Protein AF-A0A6I5WBV1-F1 (afdb_monomer_lite)

Structure (mmCIF, N/CA/C/O backbone):
data_AF-A0A6I5WBV1-F1
#
_entry.id   AF-A0A6I5WBV1-F1
#
loop_
_atom_site.group_PDB
_atom_site.id
_atom_site.type_symbol
_atom_site.label_atom_id
_atom_site.label_alt_id
_atom_site.label_comp_id
_atom_site.label_asym_id
_atom_site.label_entity_id
_atom_site.label_seq_id
_atom_site.pdbx_PDB_ins_code
_atom_site.Cartn_x
_atom_site.Cartn_y
_atom_site.Cartn_z
_atom_site.occupancy
_atom_site.B_iso_or_equiv
_atom_site.auth_seq_id
_atom_site.auth_comp_id
_atom_site.auth_asym_id
_atom_site.auth_atom_id
_atom_site.pdbx_PDB_model_num
ATOM 1 N N . MET A 1 1 ? 29.759 -13.250 -9.868 1.00 38.38 1 MET A N 1
ATOM 2 C CA . MET A 1 1 ? 28.329 -13.185 -9.495 1.00 38.38 1 MET A CA 1
ATOM 3 C C . MET A 1 1 ? 27.703 -12.055 -10.289 1.00 38.38 1 MET A C 1
ATOM 5 O O . MET A 1 1 ? 28.243 -10.959 -10.232 1.00 38.38 1 MET A O 1
ATOM 9 N N . SER A 1 2 ? 26.642 -12.308 -11.055 1.00 73.38 2 SER A N 1
ATOM 10 C CA . SER A 1 2 ? 25.885 -11.258 -11.748 1.00 73.38 2 SER A CA 1
ATOM 11 C C . SER A 1 2 ? 24.621 -10.940 -10.956 1.00 73.38 2 SER A C 1
ATOM 13 O O . SER A 1 2 ? 23.844 -11.841 -10.644 1.00 73.38 2 SER A O 1
ATOM 15 N N . PHE A 1 3 ? 24.430 -9.670 -10.616 1.00 74.81 3 PHE A N 1
ATOM 16 C CA . PHE A 1 3 ? 23.172 -9.161 -10.082 1.00 74.81 3 PHE A CA 1
ATOM 17 C C . PHE A 1 3 ? 22.204 -8.939 -11.253 1.00 74.81 3 PHE A C 1
ATOM 19 O O . PHE A 1 3 ? 22.587 -8.310 -12.236 1.00 74.81 3 PHE A O 1
ATOM 26 N N . SER A 1 4 ? 20.987 -9.480 -11.169 1.00 82.06 4 SER A N 1
ATOM 27 C CA . SER A 1 4 ? 19.937 -9.332 -12.186 1.00 82.06 4 SER A CA 1
ATOM 28 C C . SER A 1 4 ? 18.610 -9.054 -11.495 1.00 82.06 4 SER A C 1
ATOM 30 O O . SER A 1 4 ? 18.280 -9.720 -10.514 1.00 82.06 4 SER A O 1
ATOM 32 N N . VAL A 1 5 ? 17.851 -8.092 -12.014 1.00 87.75 5 VAL A N 1
ATOM 33 C CA . VAL A 1 5 ? 16.519 -7.733 -11.514 1.00 87.75 5 VAL A CA 1
ATOM 34 C C . VAL A 1 5 ? 15.492 -8.086 -12.576 1.00 87.75 5 VAL A C 1
ATOM 36 O O . VAL A 1 5 ? 15.709 -7.832 -13.754 1.00 87.75 5 VAL A O 1
ATOM 39 N N . GLU A 1 6 ? 14.375 -8.679 -12.161 1.00 93.56 6 GLU A N 1
ATOM 40 C CA . GLU A 1 6 ? 13.227 -8.942 -13.027 1.00 93.56 6 GLU A CA 1
ATOM 41 C C . GLU A 1 6 ? 12.134 -7.902 -12.712 1.00 93.56 6 GLU A C 1
ATOM 43 O O . GLU A 1 6 ? 11.467 -8.027 -11.679 1.00 93.56 6 GLU A O 1
ATOM 48 N N . PRO A 1 7 ? 11.911 -6.876 -13.560 1.00 94.56 7 PRO A N 1
ATOM 49 C CA . PRO A 1 7 ? 10.930 -5.823 -13.279 1.00 94.56 7 PRO A CA 1
ATOM 50 C C . PRO A 1 7 ? 9.514 -6.362 -13.037 1.00 94.56 7 PRO A C 1
ATOM 52 O O . PRO A 1 7 ? 8.820 -5.898 -12.137 1.00 94.56 7 PRO A O 1
ATOM 55 N N . SER A 1 8 ? 9.109 -7.410 -13.760 1.00 94.00 8 SER A N 1
ATOM 56 C CA . SER A 1 8 ? 7.807 -8.061 -13.566 1.00 94.00 8 SER A CA 1
ATOM 57 C C . SER A 1 8 ? 7.651 -8.712 -12.190 1.00 94.00 8 SER A C 1
ATOM 59 O O . SER A 1 8 ? 6.535 -8.810 -11.682 1.00 94.00 8 SER A O 1
ATOM 61 N N . ALA A 1 9 ? 8.738 -9.149 -11.548 1.00 96.38 9 ALA A N 1
ATOM 62 C CA . ALA A 1 9 ? 8.673 -9.656 -10.180 1.00 96.38 9 ALA A CA 1
ATOM 63 C C . ALA A 1 9 ? 8.396 -8.533 -9.171 1.00 96.38 9 ALA A C 1
ATOM 65 O O . ALA A 1 9 ? 7.611 -8.734 -8.242 1.00 96.38 9 ALA A O 1
ATOM 66 N N . LEU A 1 10 ? 8.990 -7.353 -9.380 1.00 97.06 10 LEU A N 1
ATOM 67 C CA . LEU A 1 10 ? 8.747 -6.170 -8.550 1.00 97.06 10 LEU A CA 1
ATOM 68 C C . LEU A 1 10 ? 7.298 -5.687 -8.673 1.00 97.06 10 LEU A C 1
ATOM 70 O O . LEU A 1 10 ? 6.670 -5.401 -7.660 1.00 97.06 10 LEU A O 1
ATOM 74 N N . GLU A 1 11 ? 6.731 -5.689 -9.880 1.00 97.38 11 GLU A N 1
ATOM 75 C CA . GLU A 1 11 ? 5.321 -5.336 -10.105 1.00 97.38 11 GLU A CA 1
ATOM 76 C C . GLU A 1 11 ? 4.357 -6.317 -9.437 1.00 97.38 11 GLU A C 1
ATOM 78 O O . GLU A 1 11 ? 3.395 -5.907 -8.788 1.00 97.38 11 GLU A O 1
ATOM 83 N N . ARG A 1 12 ? 4.626 -7.628 -9.532 1.00 97.88 12 ARG A N 1
ATOM 84 C CA . ARG A 1 12 ? 3.828 -8.637 -8.815 1.00 97.88 12 ARG A CA 1
ATOM 85 C C . ARG A 1 12 ? 3.871 -8.407 -7.306 1.00 97.88 12 ARG A C 1
ATOM 87 O O . ARG A 1 12 ? 2.851 -8.555 -6.637 1.00 97.88 12 ARG A O 1
ATOM 94 N N . ALA A 1 13 ? 5.034 -8.050 -6.763 1.00 97.69 13 ALA A N 1
ATOM 95 C CA . ALA A 1 13 ? 5.160 -7.702 -5.353 1.00 97.69 13 ALA A CA 1
ATOM 96 C C . ALA A 1 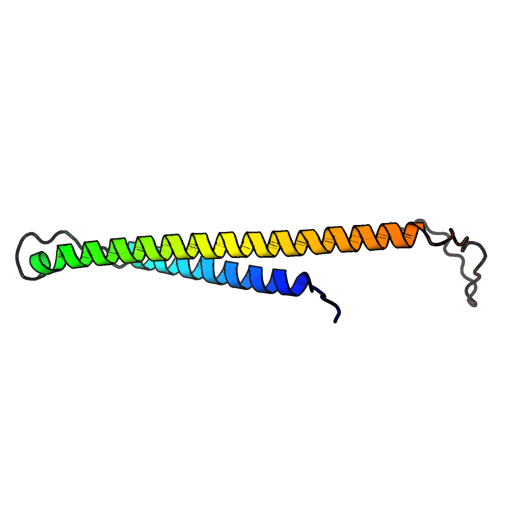13 ? 4.389 -6.411 -5.015 1.00 97.69 13 ALA A C 1
ATOM 98 O O . ALA A 1 13 ? 3.644 -6.401 -4.038 1.00 97.69 13 ALA A O 1
ATOM 99 N N . ALA A 1 14 ? 4.482 -5.370 -5.847 1.00 98.12 14 ALA A N 1
ATOM 100 C CA . ALA A 1 14 ? 3.718 -4.133 -5.691 1.00 98.12 14 ALA A CA 1
ATOM 101 C C . ALA A 1 14 ? 2.196 -4.385 -5.701 1.00 98.12 14 ALA A C 1
ATOM 103 O O . ALA A 1 14 ? 1.489 -3.866 -4.839 1.00 98.12 14 ALA A O 1
ATOM 104 N N . SER A 1 15 ? 1.692 -5.251 -6.590 1.00 98.12 15 SER A N 1
ATOM 105 C CA . SER A 1 15 ? 0.274 -5.655 -6.623 1.00 98.12 15 SER A CA 1
ATOM 106 C C . SER A 1 15 ? -0.177 -6.282 -5.304 1.00 98.12 15 SER A C 1
ATOM 108 O O . SER A 1 15 ? -1.205 -5.895 -4.756 1.00 98.12 15 SER A O 1
ATOM 110 N N . ARG A 1 16 ? 0.625 -7.188 -4.734 1.00 98.56 16 ARG A N 1
ATOM 111 C CA . ARG A 1 16 ? 0.316 -7.811 -3.435 1.00 98.56 16 ARG A CA 1
ATOM 112 C C . ARG A 1 16 ? 0.296 -6.798 -2.292 1.00 98.56 16 ARG A C 1
ATOM 114 O O . ARG A 1 16 ? -0.534 -6.903 -1.396 1.00 98.56 16 ARG A O 1
ATOM 121 N N . LEU A 1 17 ? 1.195 -5.812 -2.311 1.00 98.50 17 LEU A N 1
ATOM 122 C CA . LEU A 1 17 ? 1.177 -4.726 -1.325 1.00 98.50 17 LEU A CA 1
ATOM 123 C C . LEU A 1 17 ? -0.057 -3.835 -1.486 1.00 98.50 17 LEU A C 1
ATOM 125 O O . LEU A 1 17 ? -0.617 -3.381 -0.491 1.00 98.50 17 LEU A O 1
ATOM 129 N N . ASN A 1 18 ? -0.508 -3.619 -2.722 1.00 98.38 18 ASN A N 1
ATOM 130 C CA . ASN A 1 18 ? -1.746 -2.904 -2.994 1.00 98.38 18 ASN A CA 1
ATOM 131 C C . ASN A 1 18 ? -2.968 -3.657 -2.449 1.00 98.38 18 ASN A C 1
ATOM 133 O O . ASN A 1 18 ? -3.784 -3.060 -1.755 1.00 98.38 18 ASN A O 1
ATOM 137 N N . GLU A 1 19 ? -3.066 -4.962 -2.710 1.00 98.50 19 GLU A N 1
ATOM 138 C CA . GLU A 1 19 ? -4.115 -5.830 -2.156 1.00 98.50 19 GLU A CA 1
ATOM 139 C C . GLU A 1 19 ? -4.132 -5.767 -0.621 1.00 98.50 19 GLU A C 1
ATOM 141 O O . GLU A 1 19 ? -5.164 -5.470 -0.024 1.00 98.50 19 GLU A O 1
ATOM 146 N N . ALA A 1 20 ? -2.968 -5.909 0.020 1.00 98.50 20 ALA A N 1
ATOM 147 C CA . ALA A 1 20 ? -2.853 -5.799 1.473 1.00 98.50 20 ALA A CA 1
ATOM 148 C C . ALA A 1 20 ? -3.248 -4.407 2.009 1.00 98.50 20 ALA A C 1
ATOM 150 O O . ALA A 1 20 ? -3.797 -4.300 3.108 1.00 98.50 20 ALA A O 1
ATOM 151 N N . SER A 1 21 ? -2.978 -3.331 1.258 1.00 98.50 21 SER A N 1
ATOM 152 C CA . SER A 1 21 ? -3.408 -1.977 1.633 1.00 98.50 21 SER A CA 1
ATOM 153 C C . SER A 1 21 ? -4.933 -1.867 1.615 1.00 98.50 21 SER A C 1
ATOM 155 O O . SER A 1 21 ? -5.525 -1.369 2.574 1.00 98.50 21 SER A O 1
ATOM 157 N N . LEU A 1 22 ? -5.581 -2.401 0.576 1.00 98.31 22 LEU A N 1
ATOM 158 C CA . LEU A 1 22 ? -7.042 -2.433 0.474 1.00 98.31 22 LEU A CA 1
ATOM 159 C C . LEU A 1 22 ? -7.670 -3.232 1.623 1.00 98.31 22 LEU A C 1
ATOM 161 O O . LEU A 1 22 ? -8.641 -2.769 2.225 1.00 98.31 22 LEU A O 1
ATOM 165 N N . ASP A 1 23 ? -7.079 -4.368 1.995 1.00 98.38 23 ASP A N 1
ATOM 166 C CA . ASP A 1 23 ? -7.523 -5.157 3.148 1.00 98.38 23 ASP A CA 1
ATOM 167 C C . ASP A 1 23 ? -7.396 -4.370 4.463 1.00 98.38 23 ASP A C 1
ATOM 169 O O . ASP A 1 23 ? -8.317 -4.355 5.285 1.00 98.38 23 ASP A O 1
ATOM 173 N N . ALA A 1 24 ? -6.285 -3.653 4.664 1.00 98.12 24 ALA A N 1
ATOM 174 C CA . ALA A 1 24 ? -6.087 -2.810 5.842 1.00 98.12 24 ALA A CA 1
ATOM 175 C C . ALA A 1 24 ? -7.083 -1.633 5.893 1.00 98.12 24 ALA A C 1
ATOM 177 O O . ALA A 1 24 ? -7.604 -1.306 6.966 1.00 98.12 24 ALA A O 1
ATOM 178 N N . GLN A 1 25 ? -7.399 -1.025 4.744 1.00 98.12 25 GLN A N 1
ATOM 179 C CA . GLN A 1 25 ? -8.436 0.005 4.632 1.00 98.12 25 GLN A CA 1
ATOM 180 C C . GLN A 1 25 ? -9.823 -0.559 4.969 1.00 98.12 25 GLN A C 1
ATOM 182 O O . GLN A 1 25 ? -10.570 0.063 5.730 1.00 98.12 25 GLN A O 1
ATOM 187 N N . ALA A 1 26 ? -10.152 -1.753 4.471 1.00 98.19 26 ALA A N 1
ATOM 188 C CA . ALA A 1 26 ? -11.410 -2.431 4.768 1.00 98.19 26 ALA A CA 1
ATOM 189 C C . ALA A 1 26 ? -11.535 -2.767 6.263 1.00 98.19 26 ALA A C 1
ATOM 191 O O . ALA A 1 26 ? -12.575 -2.499 6.868 1.00 98.19 26 ALA A O 1
ATOM 192 N N . ALA A 1 27 ? -10.466 -3.266 6.890 1.00 97.38 27 ALA A N 1
ATOM 193 C CA . ALA A 1 27 ? -10.432 -3.530 8.328 1.00 97.38 27 ALA A CA 1
ATOM 194 C C . ALA A 1 27 ? -10.654 -2.252 9.154 1.00 97.38 27 ALA A C 1
ATOM 196 O O . ALA A 1 27 ? -11.436 -2.248 10.108 1.00 97.38 27 ALA A O 1
ATOM 197 N N . LYS A 1 28 ? -10.017 -1.141 8.761 1.00 96.06 28 LYS A N 1
ATOM 198 C CA . LYS A 1 28 ? -10.203 0.167 9.405 1.00 96.06 28 LYS A CA 1
ATOM 199 C C . LYS A 1 28 ? -11.654 0.634 9.305 1.00 96.06 28 LYS A C 1
ATOM 201 O O . LYS A 1 28 ? -12.240 1.031 10.310 1.00 96.06 28 LYS A O 1
ATOM 206 N N . ALA A 1 29 ? -12.241 0.553 8.111 1.00 95.88 29 ALA A N 1
ATOM 207 C CA . ALA A 1 29 ? -13.635 0.917 7.883 1.00 95.88 29 ALA A CA 1
ATOM 208 C C . ALA A 1 29 ? -14.599 0.031 8.687 1.00 95.88 29 ALA A C 1
ATOM 210 O O . ALA A 1 29 ? -15.568 0.535 9.253 1.00 95.88 29 ALA A O 1
ATOM 211 N N . TYR A 1 30 ? -14.314 -1.271 8.783 1.00 96.25 30 TYR A N 1
ATOM 212 C CA . TYR A 1 30 ? -15.106 -2.211 9.569 1.00 96.25 30 TYR A CA 1
ATOM 213 C C . TYR A 1 30 ? -15.127 -1.830 11.050 1.00 96.25 30 TYR A C 1
ATOM 215 O O . TYR A 1 30 ? -16.203 -1.726 11.632 1.00 96.25 30 TYR A O 1
ATOM 223 N N . ILE A 1 31 ? -13.959 -1.569 11.648 1.00 94.44 31 ILE A N 1
ATOM 224 C CA . ILE A 1 31 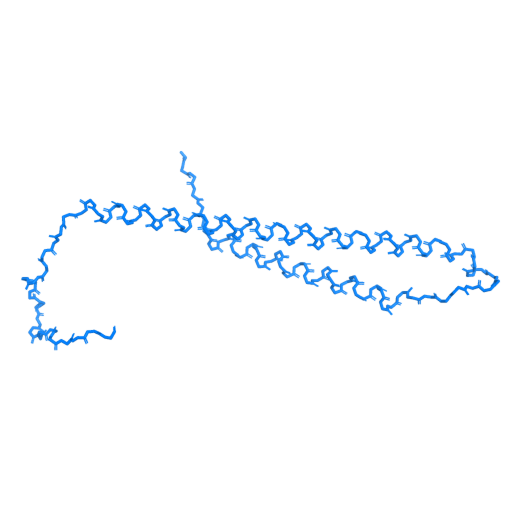? -13.864 -1.167 13.057 1.00 94.44 31 ILE A CA 1
ATOM 225 C C . ILE A 1 31 ? -14.667 0.115 13.281 1.00 94.44 31 ILE A C 1
ATOM 227 O O . ILE A 1 31 ? -15.603 0.113 14.071 1.00 94.44 31 ILE A O 1
ATOM 231 N N . LEU A 1 32 ? -14.399 1.170 12.505 1.00 90.75 32 LEU A N 1
ATOM 232 C CA . LEU A 1 32 ? -15.104 2.450 12.646 1.00 90.75 32 LEU A CA 1
ATOM 233 C C . LEU A 1 32 ? -16.630 2.316 12.526 1.00 90.75 32 LEU A C 1
ATOM 235 O O . LEU A 1 32 ? -17.360 3.034 13.200 1.00 90.75 32 LEU A O 1
ATOM 239 N N . LYS A 1 33 ? -17.114 1.396 11.686 1.00 94.19 33 LYS A N 1
ATOM 240 C CA . LYS A 1 33 ? -18.546 1.168 11.477 1.00 94.19 33 LYS A CA 1
ATOM 241 C C . LYS A 1 33 ? -19.198 0.308 12.562 1.00 94.19 33 LYS A C 1
ATOM 243 O O . LYS A 1 33 ? -20.374 0.503 12.852 1.00 94.19 33 LYS A O 1
ATOM 248 N N . HIS A 1 34 ? -18.484 -0.679 13.100 1.00 94.12 34 HIS A N 1
ATOM 249 C CA . HIS A 1 34 ? -19.084 -1.748 13.907 1.00 94.12 34 HIS A CA 1
ATOM 250 C C . HIS A 1 34 ? -18.726 -1.707 15.390 1.00 94.12 34 HIS A C 1
ATOM 252 O O . HIS A 1 34 ? -19.331 -2.443 16.166 1.00 94.12 34 HIS A O 1
ATOM 258 N N . THR A 1 35 ? -17.768 -0.878 15.801 1.00 90.94 35 THR A N 1
ATOM 259 C CA . THR A 1 35 ? -17.352 -0.782 17.207 1.00 90.94 35 THR A CA 1
ATOM 260 C C . THR A 1 35 ? -17.760 0.527 17.865 1.00 90.94 35 THR A C 1
ATOM 262 O O . THR A 1 35 ? -17.302 0.817 18.972 1.00 90.94 35 THR A O 1
ATOM 265 N N . ASP A 1 36 ? -18.598 1.325 17.202 1.00 85.62 36 ASP A N 1
ATOM 266 C CA . ASP A 1 36 ? -19.206 2.475 17.852 1.00 85.62 36 ASP A CA 1
ATOM 267 C C . ASP A 1 36 ? -20.093 1.992 19.002 1.00 85.62 36 ASP A C 1
ATOM 269 O O . ASP A 1 36 ? -20.879 1.049 18.877 1.00 85.62 36 ASP A O 1
ATOM 273 N N . MET A 1 37 ? -19.912 2.610 20.154 1.00 83.31 37 MET A N 1
ATOM 274 C CA . MET A 1 37 ? -20.664 2.312 21.360 1.00 83.31 37 MET A CA 1
ATOM 275 C C . MET A 1 37 ? -21.087 3.674 21.927 1.00 83.31 37 MET A C 1
ATOM 277 O O . MET A 1 37 ? -20.346 4.634 21.793 1.00 83.31 37 MET A O 1
ATOM 281 N N . PRO A 1 38 ? -22.280 3.838 22.504 1.00 83.88 38 PRO A N 1
ATOM 282 C CA . PRO A 1 38 ? -22.673 5.113 23.097 1.00 83.88 38 PRO A CA 1
ATOM 283 C C . PRO A 1 38 ? -21.997 5.334 24.458 1.00 83.88 38 PRO A C 1
ATOM 285 O O . PRO A 1 38 ? -21.755 4.376 25.193 1.00 83.88 38 PRO A O 1
ATOM 288 N N . VAL A 1 39 ? -21.758 6.602 24.824 1.00 83.62 39 VAL A N 1
ATOM 289 C CA . VAL A 1 39 ? -21.229 6.975 26.149 1.00 83.62 39 VAL A CA 1
ATOM 290 C C . VAL A 1 39 ? -22.200 6.489 27.238 1.00 83.62 39 VAL A C 1
ATOM 292 O O . VAL A 1 39 ? -23.345 6.951 27.273 1.00 83.62 39 VAL A O 1
ATOM 295 N N . PRO A 1 40 ? -21.786 5.587 28.145 1.00 81.62 40 PRO A N 1
ATOM 296 C CA . PRO A 1 40 ? -22.662 5.091 29.197 1.00 81.62 40 PRO A CA 1
ATOM 297 C C . PRO A 1 40 ? -22.832 6.145 30.292 1.00 81.62 40 PRO A C 1
ATOM 299 O O . PRO A 1 40 ? -21.854 6.721 30.761 1.00 81.62 40 PRO A O 1
ATOM 302 N N . GLY A 1 41 ? -24.069 6.365 30.741 1.00 76.75 41 GLY A N 1
ATOM 303 C CA . GLY A 1 41 ? -24.353 7.310 31.822 1.00 76.75 41 GLY A CA 1
ATOM 304 C C . GLY A 1 41 ?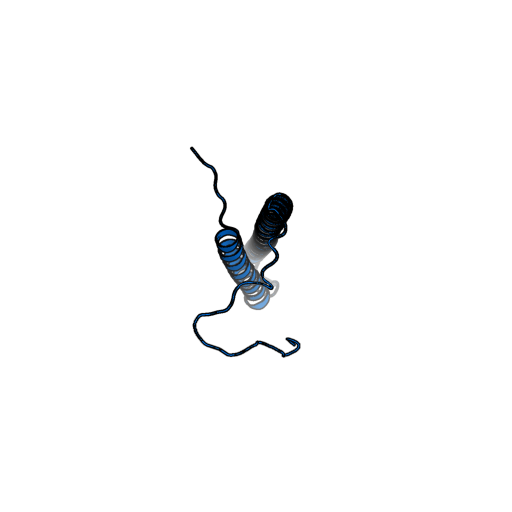 -23.880 6.831 33.200 1.00 76.75 41 GLY A C 1
ATOM 305 O O . GLY A 1 41 ? -23.412 7.654 33.979 1.00 76.75 41 GLY A O 1
ATOM 306 N N . GLN A 1 42 ? -24.021 5.531 33.510 1.00 77.31 42 GLN A N 1
ATOM 307 C CA . GLN A 1 42 ? -23.660 4.877 34.785 1.00 77.31 42 GLN A CA 1
ATOM 308 C C . GLN A 1 42 ? -23.509 3.347 34.585 1.00 77.31 42 GLN A C 1
ATOM 310 O O . GLN A 1 42 ? -24.006 2.803 33.597 1.00 77.31 42 GLN A O 1
ATOM 315 N N . GLY A 1 43 ? -22.875 2.638 35.530 1.00 83.62 43 GLY A N 1
ATOM 316 C CA . GLY A 1 43 ? -22.784 1.165 35.561 1.00 83.62 43 GLY A CA 1
ATOM 317 C C . GLY A 1 43 ? -21.492 0.586 34.967 1.00 83.62 43 GLY A C 1
ATOM 318 O O . GLY A 1 43 ? -20.619 1.330 34.533 1.00 83.62 43 GLY A O 1
ATOM 319 N N . LEU A 1 44 ? -21.366 -0.745 34.919 1.00 82.94 44 LEU A N 1
ATOM 320 C CA . LEU A 1 44 ? -20.121 -1.446 34.541 1.00 82.94 44 LEU A CA 1
ATOM 321 C C . LEU A 1 44 ? -19.551 -1.013 33.174 1.00 82.94 44 LEU A C 1
ATOM 323 O O . LEU A 1 44 ? -18.341 -0.946 32.989 1.00 82.94 44 LEU A O 1
ATOM 327 N N . LEU A 1 45 ? -20.416 -0.656 32.218 1.00 84.75 45 LEU A N 1
ATOM 328 C CA . LEU A 1 45 ? -19.983 -0.154 30.910 1.00 84.75 45 LEU A CA 1
ATOM 329 C C . LEU A 1 45 ? -19.245 1.189 31.008 1.00 84.75 45 LEU A C 1
ATOM 331 O O . LEU A 1 45 ? -18.343 1.433 30.213 1.00 84.75 45 LEU A O 1
ATOM 335 N N . SER A 1 46 ? -19.583 2.041 31.982 1.00 86.75 46 SER A N 1
ATOM 336 C CA . SER A 1 46 ? -18.901 3.328 32.189 1.00 86.75 46 SER A CA 1
ATOM 337 C C . SER A 1 46 ? -17.446 3.159 32.640 1.00 86.75 46 SER A C 1
ATOM 339 O O . SER A 1 46 ? -16.607 3.986 32.291 1.00 86.75 46 SER A O 1
ATOM 341 N N . GLU A 1 47 ? -17.119 2.059 33.328 1.00 87.75 47 GLU A N 1
ATOM 342 C CA . GLU A 1 47 ? -15.747 1.737 33.742 1.00 87.75 47 GLU A CA 1
ATOM 343 C C . GLU A 1 47 ? -14.890 1.258 32.562 1.00 87.75 47 GLU A C 1
ATOM 345 O O . GLU A 1 47 ? -13.709 1.585 32.466 1.00 87.75 47 GLU A O 1
ATOM 350 N N . VAL A 1 48 ? -15.491 0.506 31.634 1.00 88.62 48 VAL A N 1
ATOM 351 C CA . VAL A 1 48 ? -14.799 -0.072 30.468 1.00 88.62 48 VAL A CA 1
ATOM 352 C C . VAL A 1 48 ? -14.721 0.913 29.296 1.00 88.62 48 VAL A C 1
ATOM 354 O O . VAL A 1 48 ? -13.816 0.828 28.464 1.00 88.62 48 VAL A O 1
ATOM 357 N N . TRP A 1 49 ? -15.635 1.881 29.238 1.00 92.38 49 TRP A N 1
ATOM 358 C CA . TRP A 1 49 ? -15.754 2.853 28.152 1.00 92.38 49 TRP A CA 1
ATOM 359 C C . TRP A 1 49 ? -14.442 3.583 27.788 1.00 92.38 49 TRP A C 1
ATOM 361 O O . TRP A 1 49 ? -14.101 3.619 26.602 1.00 92.38 49 TRP A O 1
ATOM 371 N N . PRO A 1 50 ? -13.643 4.111 28.740 1.00 91.75 50 PRO A N 1
ATOM 372 C CA . PRO A 1 50 ? -12.372 4.755 28.406 1.00 91.75 50 PRO A CA 1
ATOM 373 C C . PRO A 1 50 ? -11.364 3.791 27.767 1.00 91.75 50 PRO A C 1
ATOM 375 O O . PRO A 1 50 ? -10.664 4.162 26.825 1.00 91.75 50 PRO A O 1
ATOM 378 N N . ALA A 1 51 ? -11.306 2.544 28.245 1.00 93.19 51 ALA A N 1
ATOM 379 C CA . ALA A 1 51 ? -10.420 1.522 27.693 1.00 93.19 51 ALA A CA 1
ATOM 380 C C . ALA A 1 51 ? -10.838 1.122 26.269 1.00 93.19 51 ALA A C 1
ATOM 382 O O . ALA A 1 51 ? -9.975 0.955 25.406 1.00 93.19 51 ALA A O 1
ATOM 383 N N . HIS A 1 52 ? -12.148 1.041 26.004 1.00 93.31 52 HIS A N 1
ATOM 384 C CA . HIS A 1 52 ? -12.692 0.840 24.657 1.00 93.31 52 HIS A CA 1
ATOM 385 C C . HIS A 1 52 ? -12.246 1.951 23.702 1.00 93.31 52 HIS A C 1
ATOM 387 O O . HIS A 1 52 ? -11.689 1.668 22.645 1.00 93.31 52 HIS A O 1
ATOM 393 N N . GLN A 1 53 ? -12.393 3.217 24.102 1.00 93.00 53 GLN A N 1
ATOM 394 C CA . GLN A 1 53 ? -11.971 4.361 23.285 1.00 93.00 53 GLN A CA 1
ATOM 395 C C . GLN A 1 53 ? -10.464 4.355 22.992 1.00 93.00 53 GLN A C 1
ATOM 397 O O . GLN A 1 53 ? -10.053 4.551 21.848 1.00 93.00 53 GLN A O 1
ATOM 402 N N . LEU A 1 54 ? -9.635 4.067 24.000 1.00 94.88 54 LEU A N 1
ATOM 403 C CA . LEU A 1 54 ? -8.184 3.944 23.823 1.00 94.88 54 LEU A CA 1
ATOM 404 C C . LEU A 1 54 ? -7.812 2.816 22.854 1.00 94.88 54 LEU A C 1
ATOM 406 O O . LEU A 1 54 ? -6.919 2.988 22.021 1.00 94.88 54 LEU A O 1
ATOM 410 N N . LEU A 1 55 ? -8.498 1.674 22.941 1.00 94.50 55 LEU A N 1
ATOM 411 C CA . LEU A 1 55 ? -8.293 0.557 22.025 1.00 94.50 55 LEU A CA 1
ATOM 412 C C . LEU A 1 55 ? -8.647 0.951 20.587 1.00 94.50 55 LEU A C 1
ATOM 414 O O . LEU A 1 55 ? -7.844 0.712 19.685 1.00 94.50 55 LEU A O 1
ATOM 418 N N . LEU A 1 56 ? -9.807 1.577 20.371 1.00 95.06 56 LEU A N 1
ATOM 419 C CA . LEU A 1 56 ? -10.234 2.001 19.036 1.00 95.06 56 LEU A CA 1
ATOM 420 C C . LEU A 1 56 ? -9.273 3.012 18.415 1.00 95.06 56 LEU A C 1
ATOM 422 O O . LEU A 1 56 ? -8.896 2.859 17.252 1.00 95.06 56 LEU A O 1
ATOM 426 N N . ASP A 1 57 ? -8.822 4.001 19.185 1.00 94.75 57 ASP A N 1
ATOM 427 C CA . ASP A 1 57 ? -7.843 4.981 18.715 1.00 94.75 57 ASP A CA 1
ATOM 428 C C . ASP A 1 57 ? -6.505 4.312 18.350 1.00 94.75 57 ASP A C 1
ATOM 430 O O . ASP A 1 57 ? -5.947 4.554 17.275 1.00 94.75 57 ASP A O 1
ATOM 434 N N . ALA A 1 58 ? -6.019 3.390 19.187 1.00 96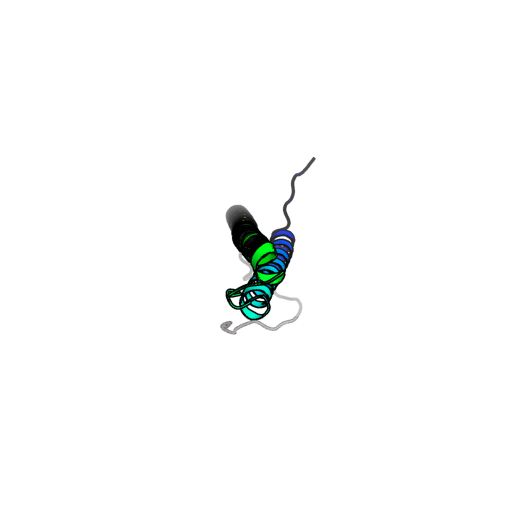.88 58 ALA A N 1
ATOM 435 C CA . ALA A 1 58 ? -4.796 2.641 18.914 1.00 96.88 58 ALA A CA 1
ATOM 436 C C . ALA A 1 58 ? -4.914 1.754 17.661 1.00 96.88 58 ALA A C 1
ATOM 438 O O . ALA A 1 58 ? -3.988 1.715 16.845 1.00 96.88 58 ALA A O 1
ATOM 439 N N . MET A 1 59 ? -6.040 1.058 17.483 1.00 96.81 59 MET A N 1
ATOM 440 C CA . MET A 1 59 ? -6.302 0.239 16.295 1.00 96.81 59 MET A CA 1
ATOM 441 C C . MET A 1 59 ? -6.380 1.101 15.033 1.00 96.81 59 MET A C 1
ATOM 443 O O . MET A 1 59 ? -5.732 0.786 14.034 1.00 96.81 59 MET A O 1
ATOM 447 N N . ASN A 1 60 ? -7.106 2.219 15.092 1.00 95.94 60 ASN A N 1
ATOM 448 C CA . ASN A 1 60 ? -7.257 3.145 13.975 1.00 95.94 60 ASN A CA 1
ATOM 449 C C . ASN A 1 60 ? -5.907 3.736 13.537 1.00 95.94 60 ASN A C 1
ATOM 451 O O . ASN A 1 60 ? -5.592 3.742 12.346 1.00 95.94 60 ASN A O 1
ATOM 455 N N . LYS A 1 61 ? -5.071 4.163 14.494 1.00 97.12 61 LYS A N 1
ATOM 456 C CA . LYS A 1 61 ? -3.711 4.660 14.229 1.00 97.12 61 LYS A CA 1
ATOM 457 C C . LYS A 1 61 ? -2.820 3.596 13.594 1.00 97.12 61 LYS A C 1
ATOM 459 O O . LYS A 1 61 ? -2.135 3.878 12.614 1.00 97.12 61 LYS A O 1
ATOM 464 N N . ARG A 1 62 ? -2.843 2.367 14.118 1.00 98.06 62 ARG A N 1
ATOM 465 C CA . ARG A 1 62 ? -2.036 1.257 13.585 1.00 98.06 62 ARG A CA 1
ATOM 466 C C . ARG A 1 62 ? -2.435 0.884 12.163 1.00 98.06 62 ARG A C 1
ATOM 468 O O . ARG A 1 62 ? -1.556 0.702 11.328 1.00 98.06 62 ARG A O 1
ATOM 475 N N . LEU A 1 63 ? -3.734 0.803 11.878 1.00 98.12 63 LEU A N 1
ATOM 476 C CA . LEU A 1 63 ? -4.222 0.497 10.533 1.00 98.12 63 LEU A CA 1
ATOM 477 C C . LEU A 1 63 ? -3.929 1.630 9.551 1.00 98.12 63 LEU A C 1
ATOM 479 O O . LEU A 1 63 ? -3.513 1.358 8.432 1.00 98.12 63 LEU A O 1
ATOM 483 N N . ALA A 1 64 ? -4.070 2.892 9.968 1.00 97.69 64 ALA A N 1
ATOM 484 C CA . ALA A 1 64 ? -3.683 4.030 9.136 1.00 97.69 64 ALA A CA 1
ATOM 485 C C . ALA A 1 64 ? -2.189 3.992 8.775 1.00 97.69 64 ALA A C 1
ATOM 487 O O . ALA A 1 64 ? -1.838 4.141 7.608 1.00 97.69 64 ALA A O 1
ATOM 488 N N . HIS A 1 65 ? -1.324 3.720 9.754 1.00 98.44 65 HIS A N 1
ATOM 489 C CA . HIS A 1 65 ? 0.110 3.579 9.516 1.00 98.44 65 HIS A CA 1
ATOM 490 C C . HIS A 1 65 ? 0.443 2.378 8.616 1.00 98.44 65 HIS A C 1
ATOM 492 O O . HIS A 1 65 ? 1.325 2.468 7.767 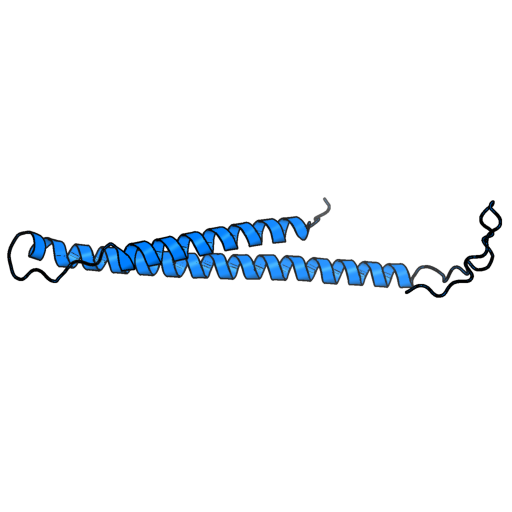1.00 98.44 65 HIS A O 1
ATOM 498 N N . LEU A 1 66 ? -0.267 1.255 8.770 1.00 98.50 66 LEU A N 1
ATOM 499 C CA . LEU A 1 66 ? -0.086 0.085 7.910 1.00 98.50 66 LEU A CA 1
ATOM 500 C C . LEU A 1 66 ? -0.439 0.397 6.449 1.00 98.50 66 LEU A C 1
ATOM 502 O O . LEU A 1 66 ? 0.338 0.054 5.565 1.00 98.50 66 LEU A O 1
ATOM 506 N N . VAL A 1 67 ? -1.565 1.075 6.206 1.00 98.50 67 VAL A N 1
ATOM 507 C CA . VAL A 1 67 ? -1.966 1.530 4.863 1.00 98.50 67 VAL A CA 1
ATOM 508 C C . VAL A 1 67 ? -0.870 2.397 4.245 1.00 98.50 67 VAL A C 1
ATOM 510 O O . VAL A 1 67 ? -0.396 2.096 3.153 1.00 98.50 67 VAL A O 1
ATOM 513 N N . GLU A 1 68 ? -0.398 3.409 4.975 1.00 98.50 68 GLU A N 1
ATOM 514 C CA . GLU A 1 68 ? 0.657 4.310 4.500 1.00 98.50 68 GLU A CA 1
ATOM 515 C C . GLU A 1 68 ? 1.956 3.560 4.161 1.00 98.50 68 GLU A C 1
ATOM 517 O O . GLU A 1 68 ? 2.574 3.804 3.123 1.00 98.50 68 GLU A O 1
ATOM 522 N N . LEU A 1 69 ? 2.374 2.625 5.019 1.00 98.69 69 LEU A N 1
ATOM 523 C CA . LEU A 1 69 ? 3.578 1.826 4.805 1.00 98.69 69 LEU A CA 1
ATOM 524 C C . LEU A 1 69 ? 3.464 0.944 3.554 1.00 98.69 69 LEU A C 1
ATOM 526 O O . LEU A 1 69 ? 4.419 0.857 2.776 1.00 98.69 69 LEU A O 1
ATOM 530 N N . LEU A 1 70 ? 2.317 0.290 3.362 1.00 98.69 70 LEU A N 1
ATOM 531 C CA . LEU A 1 70 ? 2.064 -0.585 2.218 1.00 98.69 70 LEU A CA 1
ATOM 532 C C . LEU A 1 70 ? 2.019 0.208 0.909 1.00 98.69 70 LEU A C 1
ATOM 534 O O . LEU A 1 70 ? 2.645 -0.204 -0.066 1.00 98.69 70 LEU A O 1
ATOM 538 N N . GLU A 1 71 ? 1.359 1.367 0.900 1.00 98.38 71 GLU A N 1
ATOM 539 C CA . GLU A 1 71 ? 1.296 2.256 -0.265 1.00 98.38 71 GLU A CA 1
ATOM 540 C C . GLU A 1 71 ? 2.676 2.797 -0.645 1.00 98.38 71 GLU A C 1
ATOM 542 O O . GLU A 1 71 ? 3.095 2.659 -1.792 1.00 98.38 71 GLU A O 1
ATOM 547 N N . LYS A 1 72 ? 3.445 3.309 0.324 1.00 98.56 72 LYS A N 1
A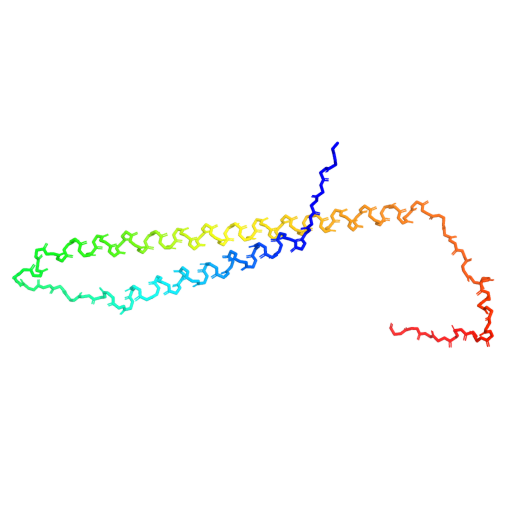TOM 548 C CA . LYS A 1 72 ? 4.817 3.780 0.073 1.00 98.56 72 LYS A CA 1
ATOM 549 C C . LYS A 1 72 ? 5.726 2.672 -0.451 1.00 98.56 72 LYS A C 1
ATOM 551 O O . LYS A 1 72 ? 6.549 2.905 -1.334 1.00 98.56 72 LYS A O 1
ATOM 556 N N . SER A 1 73 ? 5.580 1.462 0.084 1.00 98.38 73 SER A N 1
ATOM 557 C CA . SER A 1 73 ? 6.367 0.306 -0.349 1.00 98.38 73 SER A CA 1
ATOM 558 C C . SER A 1 73 ? 5.986 -0.137 -1.765 1.00 98.38 73 SER A C 1
ATOM 560 O O . SER A 1 73 ? 6.870 -0.414 -2.573 1.00 98.38 73 SER A O 1
ATOM 562 N N . ARG A 1 74 ? 4.686 -0.149 -2.094 1.00 98.19 74 ARG A N 1
ATOM 563 C CA . ARG A 1 74 ? 4.184 -0.380 -3.458 1.00 98.19 74 ARG A CA 1
ATOM 564 C C . ARG A 1 74 ? 4.795 0.624 -4.432 1.00 98.19 74 ARG A C 1
ATOM 566 O O . ARG A 1 74 ? 5.355 0.211 -5.444 1.00 98.19 74 ARG A O 1
ATOM 573 N N . ASP A 1 75 ? 4.720 1.912 -4.113 1.00 98.12 75 ASP A N 1
ATOM 574 C CA . ASP A 1 75 ? 5.188 2.984 -4.995 1.00 98.12 75 ASP A CA 1
ATOM 575 C C . ASP A 1 75 ? 6.704 2.902 -5.224 1.00 98.12 75 ASP A C 1
ATOM 577 O O . ASP A 1 75 ? 7.176 3.058 -6.350 1.00 98.12 75 ASP A O 1
ATOM 581 N N . ALA A 1 76 ? 7.473 2.568 -4.183 1.00 98.19 76 ALA A N 1
ATOM 582 C CA . ALA A 1 76 ? 8.912 2.348 -4.298 1.00 98.19 76 ALA A CA 1
ATOM 583 C C . ALA A 1 76 ? 9.260 1.151 -5.202 1.00 98.19 76 ALA A C 1
ATOM 585 O O . ALA A 1 76 ? 10.178 1.242 -6.023 1.00 98.19 76 ALA A O 1
ATOM 586 N N . LEU A 1 77 ? 8.531 0.034 -5.086 1.00 98.00 77 LEU A N 1
ATOM 587 C CA . LEU A 1 77 ? 8.728 -1.130 -5.957 1.00 98.00 77 LEU A CA 1
ATOM 588 C C . LEU A 1 77 ? 8.365 -0.819 -7.410 1.00 98.00 77 LEU A C 1
ATOM 590 O O . LEU A 1 77 ? 9.119 -1.193 -8.308 1.00 98.00 77 LEU A O 1
ATOM 594 N N . GLN A 1 78 ? 7.262 -0.100 -7.635 1.00 97.75 78 GLN A N 1
ATOM 595 C CA . GLN A 1 78 ? 6.839 0.322 -8.969 1.00 97.75 78 GLN A CA 1
ATOM 596 C C . GLN A 1 78 ? 7.890 1.237 -9.611 1.00 97.75 78 GLN A C 1
ATOM 598 O O . GLN A 1 78 ? 8.371 0.949 -10.704 1.00 97.75 78 GLN A O 1
ATOM 603 N N . GLY A 1 79 ? 8.346 2.264 -8.885 1.00 97.12 79 GLY A N 1
ATOM 604 C CA . GLY A 1 79 ? 9.395 3.165 -9.364 1.00 97.12 79 GLY A CA 1
ATOM 605 C C . GLY A 1 79 ? 10.720 2.447 -9.643 1.00 97.12 79 GLY A C 1
ATOM 606 O O . GLY A 1 79 ? 11.422 2.780 -10.596 1.00 97.12 79 GLY A O 1
ATOM 607 N N . THR A 1 80 ? 11.046 1.414 -8.863 1.00 96.44 80 THR A N 1
ATOM 608 C CA . THR A 1 80 ? 12.228 0.577 -9.115 1.00 96.44 80 THR A CA 1
ATOM 609 C C . THR A 1 80 ? 12.063 -0.260 -10.388 1.00 96.44 80 THR A C 1
ATOM 611 O O . THR A 1 80 ? 12.997 -0.352 -11.184 1.00 96.44 80 THR A O 1
ATOM 614 N N . ALA A 1 81 ? 10.887 -0.851 -10.615 1.00 96.25 81 ALA A N 1
ATOM 615 C CA . ALA A 1 81 ? 10.596 -1.603 -11.836 1.00 96.25 81 ALA A CA 1
ATOM 616 C C . ALA A 1 81 ? 10.705 -0.714 -13.085 1.00 96.25 81 ALA A C 1
ATOM 618 O O . ALA A 1 81 ? 11.348 -1.099 -14.067 1.00 96.25 81 ALA A O 1
ATOM 619 N N . ASP A 1 82 ? 10.143 0.493 -13.016 1.00 95.94 82 ASP A N 1
ATOM 620 C CA . ASP A 1 82 ? 10.186 1.478 -14.097 1.00 95.94 82 ASP A CA 1
ATOM 621 C C . ASP A 1 82 ? 11.621 1.932 -14.388 1.00 95.94 82 ASP A C 1
ATOM 623 O O . ASP A 1 82 ? 12.028 2.005 -15.551 1.00 95.94 82 ASP A O 1
ATOM 627 N N . TYR A 1 83 ? 12.428 2.150 -13.344 1.00 95.25 83 TYR A N 1
ATOM 628 C CA . TYR A 1 83 ? 13.842 2.494 -13.483 1.00 95.25 83 TYR A CA 1
ATOM 629 C C . TYR A 1 83 ? 14.635 1.425 -14.250 1.00 95.25 83 TYR A C 1
ATOM 631 O O . TYR A 1 83 ? 15.405 1.758 -15.159 1.00 95.25 83 TYR A O 1
ATOM 639 N N . TYR A 1 84 ? 14.439 0.143 -13.922 1.00 93.25 84 TYR A N 1
ATOM 640 C CA . TYR A 1 84 ? 15.129 -0.944 -14.619 1.00 93.25 84 TYR A CA 1
ATOM 641 C C . TYR A 1 84 ? 14.659 -1.089 -16.065 1.00 93.25 84 TYR A C 1
ATOM 643 O O . TYR A 1 84 ? 15.500 -1.219 -16.947 1.00 93.25 84 TYR A O 1
ATOM 651 N N . ARG A 1 85 ? 13.354 -0.971 -16.343 1.00 92.12 85 ARG A N 1
ATOM 652 C CA . ARG A 1 85 ? 12.842 -0.979 -17.726 1.00 92.12 85 ARG A CA 1
ATOM 653 C C . ARG A 1 85 ? 13.433 0.137 -18.570 1.00 92.12 85 ARG A C 1
ATOM 655 O O . ARG A 1 85 ? 13.859 -0.105 -19.695 1.00 92.12 85 ARG A O 1
ATOM 662 N N . TYR A 1 86 ? 13.452 1.350 -18.025 1.00 92.88 86 TYR A N 1
ATOM 663 C CA . TYR A 1 86 ? 14.018 2.503 -18.709 1.00 92.88 86 TYR A CA 1
ATOM 664 C C . TYR A 1 86 ? 15.509 2.299 -18.996 1.00 92.88 86 TYR A C 1
ATOM 666 O O . TYR A 1 86 ? 15.970 2.535 -20.113 1.00 92.88 86 TYR A O 1
ATOM 674 N N . THR A 1 87 ? 16.255 1.810 -18.005 1.00 91.44 87 THR A N 1
ATOM 675 C CA . THR A 1 87 ? 17.689 1.538 -18.145 1.00 91.44 87 THR A CA 1
ATOM 676 C C . THR A 1 87 ? 17.962 0.435 -19.168 1.00 91.44 87 THR A C 1
ATOM 678 O O . THR A 1 87 ? 18.816 0.616 -20.036 1.00 91.44 87 THR A O 1
ATOM 681 N N . ASP A 1 88 ? 17.220 -0.671 -19.124 1.00 88.38 88 ASP A N 1
ATOM 682 C CA . ASP A 1 88 ? 17.362 -1.783 -20.067 1.00 88.38 88 ASP A CA 1
ATOM 683 C C . ASP A 1 88 ? 17.021 -1.355 -21.497 1.00 88.38 88 ASP A C 1
ATOM 685 O O . ASP A 1 88 ? 17.789 -1.636 -22.416 1.00 88.38 88 ASP A O 1
ATOM 689 N N . ALA A 1 89 ? 15.934 -0.602 -21.689 1.00 84.19 89 ALA A N 1
ATOM 690 C CA . ALA A 1 89 ? 15.572 -0.043 -22.989 1.00 84.19 89 ALA A CA 1
ATOM 691 C C . ALA A 1 89 ? 16.648 0.922 -23.517 1.00 84.19 89 ALA A C 1
ATOM 693 O O . ALA A 1 89 ? 17.010 0.866 -24.691 1.00 84.19 89 ALA A O 1
ATOM 694 N N . GLY A 1 90 ? 17.205 1.777 -22.653 1.00 85.81 90 GLY A N 1
ATOM 695 C CA . GLY A 1 90 ? 18.293 2.686 -23.015 1.00 85.81 90 GLY A CA 1
ATOM 696 C C . GLY A 1 90 ? 19.582 1.950 -23.391 1.00 85.81 90 GLY A C 1
ATOM 697 O O . GLY A 1 90 ? 20.252 2.322 -24.356 1.00 85.81 90 GLY A O 1
ATOM 698 N N . ASN A 1 91 ? 19.920 0.882 -22.669 1.00 87.69 91 ASN A N 1
ATOM 699 C CA . ASN A 1 91 ? 21.069 0.037 -22.984 1.00 87.69 91 ASN A CA 1
ATOM 700 C C . ASN A 1 91 ? 20.867 -0.721 -24.300 1.00 87.69 91 ASN A C 1
ATOM 702 O O . ASN A 1 91 ? 21.786 -0.746 -25.118 1.00 87.69 91 ASN A O 1
ATOM 706 N N . ALA A 1 92 ? 19.674 -1.276 -24.532 1.00 83.75 92 ALA A N 1
ATOM 707 C CA . ALA A 1 92 ? 19.317 -1.934 -25.785 1.00 83.75 92 ALA A CA 1
ATOM 708 C C . ALA A 1 92 ? 19.404 -0.961 -26.971 1.00 83.75 92 ALA A C 1
ATOM 710 O O . ALA A 1 92 ? 20.093 -1.254 -27.939 1.00 83.75 92 ALA A O 1
ATOM 711 N N . ALA A 1 93 ? 18.839 0.245 -26.856 1.00 83.25 93 ALA A N 1
ATOM 712 C CA . ALA A 1 93 ? 18.920 1.263 -27.905 1.00 83.25 93 ALA A CA 1
ATOM 713 C C . ALA A 1 93 ? 20.368 1.693 -28.207 1.00 83.25 93 ALA A C 1
ATOM 715 O O . ALA A 1 93 ? 20.740 1.897 -29.363 1.00 83.25 93 ALA A O 1
ATOM 716 N N . ARG A 1 94 ? 21.213 1.816 -27.173 1.00 88.38 94 ARG A N 1
ATOM 717 C CA . ARG A 1 94 ? 22.645 2.102 -27.352 1.00 88.38 94 ARG A CA 1
ATOM 718 C C . ARG A 1 94 ? 23.379 0.960 -28.043 1.00 88.38 94 ARG A C 1
ATOM 720 O O . ARG A 1 94 ? 24.279 1.242 -28.824 1.00 88.38 94 ARG A O 1
ATOM 727 N N . LEU A 1 95 ? 23.028 -0.288 -27.740 1.00 89.06 95 LEU A N 1
ATOM 728 C CA . LEU A 1 95 ? 23.584 -1.471 -28.392 1.00 89.06 95 LEU A CA 1
ATOM 729 C C . LEU A 1 95 ? 23.132 -1.544 -29.859 1.00 89.06 95 LEU A C 1
ATOM 731 O O . LEU A 1 95 ? 23.966 -1.718 -30.737 1.00 89.06 95 LEU A O 1
ATOM 735 N N . ASP A 1 96 ? 21.850 -1.314 -30.137 1.00 86.31 96 ASP A N 1
ATOM 736 C CA . ASP A 1 96 ? 21.300 -1.260 -31.496 1.00 86.31 96 ASP A CA 1
ATOM 737 C C . ASP A 1 96 ? 22.003 -0.198 -32.351 1.00 86.31 96 ASP A C 1
ATOM 739 O O . ASP A 1 96 ? 22.309 -0.440 -33.517 1.00 86.31 96 ASP A O 1
ATOM 743 N N . ALA A 1 97 ? 22.350 0.947 -31.755 1.00 88.31 97 ALA A N 1
ATOM 744 C CA . ALA A 1 97 ? 23.092 2.011 -32.424 1.00 88.31 97 ALA A CA 1
ATOM 745 C C . ALA A 1 97 ? 24.550 1.649 -32.775 1.00 88.31 97 ALA A C 1
ATOM 747 O O . ALA A 1 97 ? 25.155 2.343 -33.593 1.00 88.31 97 ALA A O 1
ATOM 748 N N . THR A 1 98 ? 25.140 0.606 -32.173 1.00 89.81 98 THR A N 1
ATOM 749 C CA . THR A 1 98 ? 26.488 0.142 -32.554 1.00 89.81 98 THR A CA 1
ATOM 750 C C . THR A 1 98 ? 26.468 -0.882 -33.680 1.00 89.81 98 THR A C 1
ATOM 752 O O . THR A 1 98 ? 27.508 -1.105 -34.307 1.00 89.81 98 THR A O 1
ATOM 755 N N . TYR A 1 99 ? 25.316 -1.493 -33.973 1.00 82.81 99 TYR A N 1
ATOM 756 C CA . TYR A 1 99 ? 25.208 -2.404 -35.102 1.00 82.81 99 TYR A CA 1
ATOM 757 C C . TYR A 1 99 ? 25.203 -1.624 -36.423 1.00 82.81 99 TYR A C 1
ATOM 759 O O . TYR A 1 99 ? 24.526 -0.602 -36.545 1.00 82.81 99 TYR A O 1
ATOM 767 N N . PRO A 1 100 ? 25.946 -2.092 -37.441 1.00 81.69 100 PRO A N 1
ATOM 768 C CA . PRO A 1 100 ? 25.917 -1.470 -38.755 1.00 81.69 100 PRO A CA 1
ATOM 769 C C . PRO A 1 100 ? 24.505 -1.549 -39.341 1.00 81.69 100 PRO A C 1
ATOM 771 O O . PRO A 1 100 ? 23.821 -2.566 -39.207 1.00 81.69 100 PRO A O 1
ATOM 774 N N . THR A 1 101 ? 24.082 -0.494 -40.037 1.00 73.19 101 THR A N 1
ATOM 775 C CA . THR A 1 101 ? 22.817 -0.485 -40.772 1.00 73.19 101 THR A CA 1
ATOM 776 C C . THR A 1 101 ? 22.885 -1.542 -41.872 1.00 73.19 101 THR A C 1
ATOM 778 O O . THR A 1 101 ? 23.551 -1.356 -42.889 1.00 73.19 101 THR A O 1
ATOM 781 N N . VAL A 1 102 ? 22.241 -2.688 -41.659 1.00 70.00 102 VAL A N 1
ATOM 782 C CA . VAL A 1 102 ? 22.167 -3.742 -42.674 1.00 70.00 102 VAL A CA 1
ATOM 783 C C . VAL A 1 102 ? 21.071 -3.367 -43.664 1.00 70.00 102 VAL A C 1
ATOM 785 O O . VAL A 1 102 ? 19.893 -3.358 -43.306 1.00 70.00 102 VAL A O 1
ATOM 788 N N . ASP A 1 103 ? 21.452 -3.084 -44.909 1.00 63.59 103 ASP A N 1
ATOM 789 C CA . ASP A 1 103 ? 20.497 -2.975 -46.007 1.00 63.59 103 ASP A CA 1
ATOM 790 C C . ASP A 1 103 ? 19.920 -4.365 -46.314 1.00 63.59 103 ASP A C 1
ATOM 792 O O . ASP A 1 103 ? 20.611 -5.265 -46.793 1.00 63.59 103 ASP A O 1
ATOM 796 N N . ARG A 1 104 ? 18.642 -4.560 -45.977 1.00 63.75 104 ARG A N 1
ATOM 797 C CA . ARG A 1 104 ? 17.911 -5.814 -46.211 1.00 63.75 104 ARG A CA 1
ATOM 798 C C . ARG A 1 104 ? 17.161 -5.824 -47.543 1.00 63.75 104 ARG A C 1
ATOM 800 O O . ARG A 1 104 ? 16.456 -6.792 -47.812 1.00 63.75 104 ARG A O 1
ATOM 807 N N . SER A 1 105 ? 17.319 -4.797 -48.381 1.00 65.69 105 SER A N 1
ATOM 808 C CA . SER A 1 105 ? 16.663 -4.713 -49.693 1.00 65.69 105 SER A CA 1
ATOM 809 C C . SER A 1 105 ? 17.058 -5.846 -50.652 1.00 65.69 105 SER A C 1
ATOM 811 O O . SER A 1 105 ? 16.307 -6.148 -51.575 1.00 65.69 105 SER A O 1
ATOM 813 N N . GLY A 1 106 ? 18.194 -6.512 -50.409 1.00 54.94 106 GLY A N 1
ATOM 814 C CA . GLY A 1 106 ? 18.706 -7.615 -51.229 1.00 54.94 106 GLY A CA 1
ATOM 815 C C . GLY A 1 106 ? 18.357 -9.036 -50.767 1.00 54.94 106 GLY A C 1
ATOM 816 O O . GLY A 1 106 ? 18.781 -9.986 -51.420 1.00 54.94 106 GLY A O 1
ATOM 817 N N . TYR A 1 107 ? 17.627 -9.228 -49.658 1.00 53.72 107 TYR A N 1
ATOM 818 C CA . TYR A 1 107 ? 17.208 -10.573 -49.234 1.00 53.72 107 TYR A CA 1
ATOM 819 C C . TYR A 1 107 ? 15.926 -10.992 -49.970 1.00 53.72 107 TYR A C 1
ATOM 821 O O . TYR A 1 107 ? 14.812 -10.740 -49.509 1.00 53.72 107 TYR A O 1
ATOM 829 N N . GLU A 1 108 ? 16.076 -11.673 -51.108 1.00 53.28 108 GLU A N 1
ATOM 830 C CA . GLU A 1 108 ? 14.995 -12.491 -51.662 1.00 53.28 108 GLU A CA 1
ATOM 831 C C . GLU A 1 108 ? 14.724 -13.661 -50.707 1.00 53.28 108 GLU A C 1
ATOM 833 O O . GLU A 1 108 ? 15.558 -14.544 -50.502 1.00 53.28 108 GLU A O 1
ATOM 838 N N . VAL A 1 109 ? 13.533 -13.679 -50.109 1.00 57.66 109 VAL A N 1
ATOM 839 C CA . VAL A 1 109 ? 13.000 -14.888 -49.476 1.00 57.66 109 VAL A CA 1
ATOM 840 C C . VAL A 1 109 ? 12.908 -15.958 -50.576 1.00 57.66 109 VAL A C 1
ATOM 842 O O . VAL A 1 109 ? 12.329 -15.658 -51.626 1.00 57.66 109 VAL A O 1
ATOM 845 N N . PRO A 1 110 ? 13.427 -17.190 -50.387 1.00 49.16 110 PRO A N 1
ATOM 846 C CA . PRO A 1 110 ? 13.226 -18.280 -51.337 1.00 49.16 110 PRO A CA 1
ATOM 847 C C . PRO A 1 110 ? 11.739 -18.660 -51.333 1.00 49.16 110 PRO A C 1
ATOM 849 O O . PRO A 1 110 ? 11.287 -19.510 -50.573 1.00 49.16 110 PRO A O 1
ATOM 852 N N . GLY A 1 111 ? 10.955 -17.918 -52.113 1.00 61.22 111 GLY A N 1
ATOM 853 C CA . GLY A 1 111 ? 9.498 -17.895 -52.016 1.00 61.22 111 GLY A CA 1
ATOM 854 C C . GLY A 1 111 ? 8.839 -16.634 -52.585 1.00 61.22 111 GLY A C 1
ATOM 855 O O . GLY A 1 111 ? 7.828 -16.201 -52.052 1.00 61.22 111 GLY A O 1
ATOM 856 N N . GLY A 1 112 ? 9.416 -16.023 -53.625 1.00 53.09 112 GLY A N 1
ATOM 857 C CA . GLY A 1 112 ? 8.747 -15.224 -54.667 1.00 53.09 112 GLY A CA 1
ATOM 858 C C . GLY A 1 112 ? 7.438 -14.478 -54.360 1.00 53.09 112 GLY A C 1
ATOM 859 O O . GLY A 1 112 ? 6.489 -14.597 -55.136 1.00 53.09 112 GLY A O 1
ATOM 860 N N . ARG A 1 113 ? 7.373 -13.656 -53.306 1.00 47.47 113 ARG A N 1
ATOM 861 C CA . ARG A 1 113 ? 6.371 -12.582 -53.201 1.00 47.47 113 ARG A CA 1
ATOM 862 C C . ARG A 1 113 ? 6.993 -11.315 -52.607 1.00 47.47 113 ARG A C 1
ATOM 864 O O . ARG A 1 113 ? 7.408 -11.348 -51.450 1.00 47.47 113 ARG A O 1
ATOM 871 N N . PRO A 1 114 ? 7.040 -10.198 -53.353 1.00 44.78 114 PRO A N 1
ATOM 872 C CA . PRO A 1 114 ? 7.482 -8.929 -52.798 1.00 44.78 114 PRO A CA 1
ATOM 873 C C . PRO A 1 114 ? 6.436 -8.400 -51.809 1.00 44.78 114 PRO A C 1
ATOM 875 O O . PRO A 1 114 ? 5.244 -8.340 -52.117 1.00 44.78 114 PRO A O 1
ATOM 878 N N . LEU A 1 115 ? 6.881 -7.990 -50.619 1.00 54.47 115 LEU A N 1
ATOM 879 C CA . LEU A 1 115 ? 6.070 -7.221 -49.675 1.00 54.47 115 LEU A CA 1
ATOM 880 C C . LEU A 1 115 ? 6.020 -5.758 -50.138 1.00 54.47 115 LEU A C 1
ATOM 882 O O . LEU A 1 115 ? 6.623 -4.875 -49.540 1.00 54.47 115 LEU A O 1
ATOM 886 N N . THR A 1 116 ? 5.310 -5.491 -51.233 1.00 51.62 116 THR A N 1
ATOM 887 C CA . THR A 1 116 ? 4.853 -4.134 -51.550 1.00 51.62 116 THR A CA 1
ATOM 888 C C . THR A 1 116 ? 3.539 -3.903 -50.819 1.00 51.62 116 THR A C 1
ATOM 890 O O . THR A 1 116 ? 2.460 -4.174 -51.344 1.00 51.62 116 THR A O 1
ATOM 893 N N . GLY A 1 117 ? 3.630 -3.448 -49.577 1.00 43.56 117 GLY A N 1
ATOM 894 C CA . GLY A 1 117 ? 2.475 -3.020 -48.803 1.00 43.56 117 GLY A CA 1
ATOM 895 C C . GLY A 1 117 ? 2.931 -2.144 -47.651 1.00 43.56 117 GLY A C 1
ATOM 896 O O . GLY A 1 117 ? 3.729 -2.589 -46.830 1.00 43.56 117 GLY A O 1
ATOM 897 N N . ASN A 1 118 ? 2.441 -0.903 -47.610 1.00 46.84 118 ASN A N 1
ATOM 898 C CA . ASN A 1 118 ? 2.549 -0.052 -46.428 1.00 46.84 118 ASN A CA 1
ATOM 899 C C . ASN A 1 118 ? 2.000 -0.828 -45.225 1.00 46.84 118 ASN A C 1
ATOM 901 O O . ASN A 1 118 ? 0.864 -1.304 -45.266 1.00 46.84 118 ASN A O 1
ATOM 905 N N . LEU A 1 119 ? 2.816 -0.970 -44.183 1.00 47.19 119 LEU A N 1
ATOM 906 C CA . LEU A 1 119 ? 2.362 -1.497 -42.902 1.00 47.19 119 LEU A CA 1
ATOM 907 C C . LEU A 1 119 ? 1.462 -0.448 -42.214 1.00 47.19 119 LEU A C 1
ATOM 909 O O . LEU A 1 119 ? 1.747 0.746 -42.355 1.00 47.19 119 LEU A O 1
ATOM 913 N N . PRO A 1 120 ? 0.386 -0.867 -41.522 1.00 47.75 120 PRO A N 1
ATOM 914 C CA . PRO A 1 120 ? -0.354 -0.009 -40.599 1.00 47.75 120 PRO A CA 1
ATOM 915 C C . PRO A 1 120 ? 0.491 0.404 -39.387 1.00 47.75 120 PRO A C 1
ATOM 917 O O . PRO A 1 120 ? 1.415 -0.357 -39.015 1.00 47.75 120 PRO A O 1
#

Sequence (120 aa):
MSFSVEPSALERAASRLNEASLDAQAAKAYILKHTDMPVPGQGLLSEVWPAHQLLLDAMNKRLAHLVELLEKSRDALQGTADYYRYTDAGNAARLDATYPTVDRSGYEVPGGRPLTGNLP

Foldseek 3Di:
DDDDDDLVVLLVVLVVLVVVLVVLVVVLVCCVVPLDDDQDPDDPCNVCVVVSVVVNVVSNVVSVVSSVVSNVSSVVSNVVSVVVVVVVVVVVVVVVVPDPDDDPVPDDDPDDDDPPDDDD

Secondary structure (DSSP, 8-state):
------HHHHHHHHHHHHHHHHHHHHHHHHHHHH---PPPSSSHHHHHHHHHHHHHHHHHHHHHHHHHHHHHHHHHHHHHHHHHHHHHHHHHHHHHTTS-----TT---SS---------

pLDDT: mean 85.94, std 16.09, range [38.38, 98.69]

Radius of gyration: 29.34 Å; chains: 1; bounding box: 53×26×90 Å